Protein AF-A0ABD3E2Y9-F1 (afdb_monomer_lite)

Structure (mmCIF, N/CA/C/O backbone):
data_AF-A0ABD3E2Y9-F1
#
_entry.id   AF-A0ABD3E2Y9-F1
#
loop_
_atom_site.group_PDB
_atom_site.id
_atom_site.type_symbol
_atom_site.label_atom_id
_atom_site.label_alt_id
_atom_site.label_comp_id
_atom_site.label_asym_id
_atom_site.label_entity_id
_atom_site.label_seq_id
_atom_site.pdbx_PDB_ins_code
_atom_site.Cartn_x
_atom_site.Cartn_y
_atom_site.Cartn_z
_atom_site.occupancy
_atom_site.B_iso_or_equiv
_atom_site.auth_seq_id
_atom_site.auth_comp_id
_atom_site.auth_asym_id
_atom_site.auth_atom_id
_atom_site.pdbx_PDB_model_num
ATOM 1 N N . MET A 1 1 ? 34.781 -23.709 -25.512 1.00 44.62 1 MET A N 1
ATOM 2 C CA . MET A 1 1 ? 34.630 -22.240 -25.546 1.00 44.62 1 MET A CA 1
ATOM 3 C C . MET A 1 1 ? 33.938 -21.877 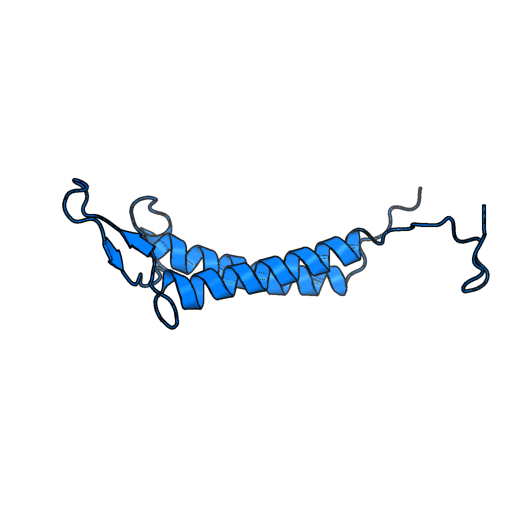-26.855 1.00 44.62 1 MET A C 1
ATOM 5 O O . MET A 1 1 ? 34.605 -21.664 -27.857 1.00 44.62 1 MET A O 1
ATOM 9 N N . THR A 1 2 ? 32.611 -21.956 -26.901 1.00 44.72 2 THR A N 1
ATOM 10 C CA . THR A 1 2 ? 31.821 -21.709 -28.118 1.00 44.72 2 THR A CA 1
ATOM 11 C C . THR A 1 2 ? 31.449 -20.230 -28.182 1.00 44.72 2 THR A C 1
ATOM 13 O O . THR A 1 2 ? 30.753 -19.727 -27.304 1.00 44.72 2 THR A O 1
ATOM 16 N N . PHE A 1 3 ? 31.954 -19.529 -29.196 1.00 48.22 3 PHE A N 1
ATOM 17 C CA . PHE A 1 3 ? 31.570 -18.155 -29.515 1.00 48.22 3 PHE A CA 1
ATOM 18 C C . PHE A 1 3 ? 30.280 -18.181 -30.338 1.00 48.22 3 PHE A C 1
ATOM 20 O O . PHE A 1 3 ? 30.196 -18.918 -31.318 1.00 48.22 3 PHE A O 1
ATOM 27 N N . PHE A 1 4 ? 29.289 -17.377 -29.957 1.00 58.94 4 PHE A N 1
ATOM 28 C CA . PHE A 1 4 ? 28.092 -17.153 -30.766 1.00 58.94 4 PHE A CA 1
ATOM 29 C C . PHE A 1 4 ? 28.232 -15.817 -31.498 1.00 58.94 4 PHE A C 1
ATOM 31 O O . PHE A 1 4 ? 28.551 -14.797 -30.886 1.00 58.94 4 PHE A O 1
ATOM 38 N N . TYR A 1 5 ? 28.018 -15.832 -32.813 1.00 50.38 5 TYR A N 1
ATOM 39 C CA . TYR A 1 5 ? 27.994 -14.633 -33.644 1.00 50.38 5 TYR A CA 1
ATOM 40 C C . TYR A 1 5 ? 26.576 -14.063 -33.638 1.00 50.38 5 TYR A C 1
ATOM 42 O O . TYR A 1 5 ? 25.656 -14.702 -34.145 1.00 50.38 5 TYR A O 1
ATOM 50 N N . ASN A 1 6 ? 26.394 -12.882 -33.053 1.00 55.19 6 ASN A N 1
ATOM 51 C CA . ASN A 1 6 ? 25.178 -12.094 -33.216 1.00 55.19 6 ASN A CA 1
ATOM 52 C C . ASN A 1 6 ? 25.589 -10.642 -33.500 1.00 55.19 6 ASN A C 1
ATOM 54 O O . ASN A 1 6 ? 26.406 -10.081 -32.769 1.00 55.19 6 ASN A O 1
ATOM 58 N N . ASP A 1 7 ? 25.085 -10.081 -34.598 1.00 60.56 7 ASP A N 1
ATOM 59 C CA . ASP A 1 7 ? 25.299 -8.697 -35.043 1.00 60.56 7 ASP A CA 1
ATOM 60 C C . ASP A 1 7 ? 26.764 -8.204 -35.068 1.00 60.56 7 ASP A C 1
ATOM 62 O O . ASP A 1 7 ? 27.118 -7.207 -34.434 1.00 60.56 7 ASP A O 1
ATOM 66 N N . ASN A 1 8 ? 27.636 -8.881 -35.831 1.00 56.97 8 ASN A N 1
ATOM 67 C CA . ASN A 1 8 ? 29.018 -8.460 -36.138 1.00 56.97 8 ASN A CA 1
ATOM 68 C C . ASN A 1 8 ? 29.901 -8.110 -34.917 1.00 56.97 8 ASN A C 1
ATOM 70 O O . ASN A 1 8 ? 30.905 -7.406 -35.053 1.00 56.97 8 ASN A O 1
ATOM 74 N N . LYS A 1 9 ? 29.561 -8.59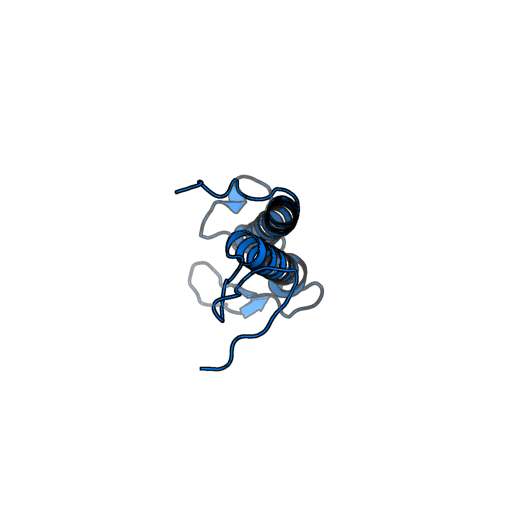7 -33.720 1.00 62.88 9 LYS A N 1
ATOM 75 C CA . LYS A 1 9 ? 30.316 -8.375 -32.482 1.00 62.88 9 LYS A CA 1
ATOM 76 C C . LYS A 1 9 ? 30.738 -9.721 -31.906 1.00 62.88 9 LYS A C 1
ATOM 78 O O . LYS A 1 9 ? 29.952 -10.665 -31.861 1.00 62.88 9 LYS A O 1
ATOM 83 N N . VAL A 1 10 ? 31.980 -9.806 -31.430 1.00 60.41 10 VAL A N 1
ATOM 84 C CA . VAL A 1 10 ? 32.420 -10.928 -30.592 1.00 60.41 10 VAL A CA 1
ATOM 85 C C . VAL A 1 10 ? 31.701 -10.786 -29.253 1.00 60.41 10 VAL A C 1
ATOM 87 O O . VAL A 1 10 ? 32.069 -9.951 -28.428 1.00 60.41 10 VAL A O 1
ATOM 90 N N . VAL A 1 11 ? 30.625 -11.549 -29.062 1.00 60.19 11 VAL A N 1
ATOM 91 C CA . VAL A 1 11 ? 29.866 -11.549 -27.811 1.00 60.19 11 VAL A CA 1
ATOM 92 C C . VAL A 1 11 ? 30.569 -12.485 -26.834 1.00 60.19 11 VAL A C 1
ATOM 94 O O . VAL A 1 11 ? 30.528 -13.707 -26.980 1.00 60.19 11 VAL A O 1
ATOM 97 N N . PHE A 1 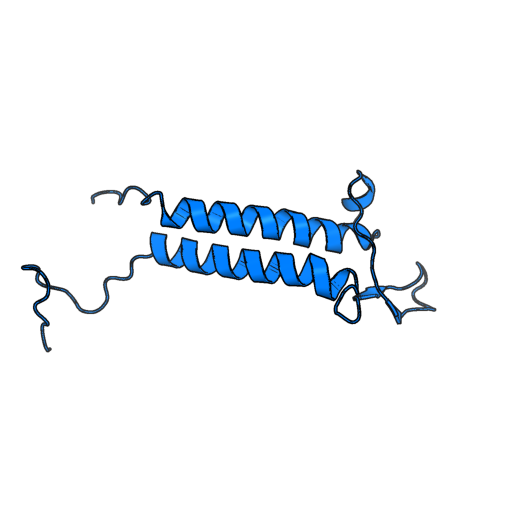12 ? 31.226 -11.911 -25.826 1.00 57.16 12 PHE A N 1
ATOM 98 C CA . PHE A 1 12 ? 31.595 -12.662 -24.630 1.00 57.16 12 PHE A CA 1
ATOM 99 C C . PHE A 1 12 ? 30.294 -13.127 -23.955 1.00 57.16 12 PHE A C 1
ATOM 101 O O . PHE A 1 12 ? 29.394 -12.304 -23.757 1.00 57.16 12 PHE A O 1
ATOM 108 N N . PRO A 1 13 ? 30.133 -14.426 -23.649 1.00 61.56 13 PRO A N 1
ATOM 109 C CA . PRO A 1 13 ? 28.891 -14.924 -23.081 1.00 61.56 13 PRO A CA 1
ATOM 110 C C . PRO A 1 13 ? 28.660 -14.253 -21.722 1.00 61.56 13 PRO A C 1
ATOM 112 O O . PRO A 1 13 ? 29.500 -14.351 -20.833 1.00 61.56 13 PRO A O 1
ATOM 115 N N . MET A 1 14 ? 27.499 -13.597 -21.601 1.00 52.06 14 MET A N 1
ATOM 116 C CA . MET A 1 14 ? 26.975 -12.851 -20.442 1.00 52.06 14 MET A CA 1
ATOM 117 C C . MET A 1 14 ? 27.385 -11.370 -20.322 1.00 52.06 14 MET A C 1
ATOM 119 O O . MET A 1 14 ? 27.956 -10.946 -19.322 1.00 52.06 14 MET A O 1
ATOM 123 N N . SER A 1 15 ? 26.990 -10.536 -21.291 1.00 68.38 15 SER A N 1
ATOM 124 C CA . SER A 1 15 ? 26.794 -9.102 -21.023 1.00 68.38 15 SER A CA 1
ATOM 125 C C . SER A 1 15 ? 25.377 -8.887 -20.485 1.00 68.38 15 SER A C 1
ATOM 127 O O . SER A 1 15 ? 24.393 -9.084 -21.199 1.00 68.38 15 SER A O 1
ATOM 129 N N . LEU A 1 16 ? 25.274 -8.552 -19.199 1.00 78.31 16 LEU A N 1
ATOM 130 C CA . LEU A 1 16 ? 24.014 -8.300 -18.512 1.00 78.31 16 LEU A CA 1
ATOM 131 C C . LEU A 1 16 ? 23.715 -6.792 -18.539 1.00 78.31 16 LEU A C 1
ATOM 133 O O . LEU A 1 16 ? 24.458 -6.011 -17.947 1.00 78.31 16 LEU A O 1
ATOM 137 N N . ASP A 1 17 ? 22.639 -6.374 -19.213 1.00 84.56 17 ASP A N 1
ATOM 138 C CA . ASP A 1 17 ? 22.222 -4.962 -19.269 1.00 84.56 17 ASP A CA 1
ATOM 139 C C . ASP A 1 17 ? 21.615 -4.532 -17.922 1.00 84.56 17 ASP A C 1
ATOM 141 O O . ASP A 1 17 ? 20.400 -4.552 -17.705 1.00 84.56 17 ASP A O 1
ATOM 145 N N . LEU A 1 18 ? 22.502 -4.212 -16.978 1.00 85.25 18 LEU A N 1
ATOM 146 C CA . LEU A 1 18 ? 22.162 -3.939 -15.586 1.00 85.25 18 LEU A CA 1
ATOM 147 C C . LEU A 1 18 ? 21.168 -2.773 -15.423 1.00 85.25 18 LEU A C 1
ATOM 149 O O . LEU A 1 18 ? 20.227 -2.930 -14.643 1.00 85.25 18 LEU A O 1
ATOM 153 N N . PRO A 1 19 ? 21.278 -1.650 -16.168 1.00 86.31 19 PRO A N 1
ATOM 154 C CA . PRO A 1 19 ? 20.269 -0.591 -16.134 1.00 86.31 19 PRO A CA 1
ATOM 155 C C . PRO A 1 19 ? 18.867 -1.065 -16.535 1.00 86.31 19 PRO A C 1
ATOM 157 O O . PRO A 1 19 ? 17.896 -0.764 -15.838 1.00 86.31 19 PRO A O 1
ATOM 160 N N . LYS A 1 20 ? 18.744 -1.855 -17.612 1.00 86.38 20 LYS A N 1
ATOM 161 C CA . LYS A 1 20 ? 17.439 -2.402 -18.019 1.00 86.38 20 LYS A CA 1
ATOM 162 C C . LYS A 1 20 ? 16.885 -3.373 -16.986 1.00 86.38 20 LYS A C 1
ATOM 164 O O . LYS A 1 20 ? 15.693 -3.331 -16.681 1.00 86.38 20 LYS A O 1
ATOM 169 N N . ILE A 1 21 ? 17.737 -4.231 -16.432 1.00 91.38 21 ILE A N 1
ATOM 170 C CA . ILE A 1 21 ? 17.334 -5.201 -15.412 1.00 91.38 21 ILE A CA 1
ATOM 171 C C . ILE A 1 21 ? 16.862 -4.500 -14.148 1.00 91.38 21 ILE A C 1
ATOM 173 O O . ILE A 1 21 ? 15.815 -4.875 -13.621 1.00 91.38 21 ILE A O 1
ATOM 177 N N . PHE A 1 22 ? 17.574 -3.471 -13.692 1.00 91.75 22 PHE A N 1
ATOM 178 C CA . PHE A 1 22 ? 17.156 -2.680 -12.542 1.00 91.75 22 PHE A CA 1
ATOM 179 C C . PHE A 1 22 ? 15.772 -2.058 -12.769 1.00 91.75 22 PHE A C 1
ATOM 181 O O . PHE A 1 22 ? 14.894 -2.221 -11.927 1.00 91.75 22 PHE A O 1
ATOM 188 N N . GLY A 1 23 ? 15.524 -1.467 -13.944 1.00 92.62 23 GLY A N 1
ATOM 189 C CA . GLY A 1 23 ? 14.210 -0.912 -14.287 1.00 92.62 23 GLY A CA 1
ATOM 190 C C . GLY A 1 23 ? 13.081 -1.955 -14.310 1.00 92.62 23 GLY A C 1
ATOM 191 O O . GLY A 1 23 ? 11.978 -1.682 -13.834 1.00 92.62 23 GLY A O 1
ATOM 192 N N . ILE A 1 24 ? 13.342 -3.171 -14.810 1.00 94.50 24 ILE A N 1
ATOM 193 C CA . ILE A 1 24 ? 12.370 -4.281 -14.771 1.00 94.50 24 ILE A CA 1
ATOM 194 C C . ILE A 1 24 ? 12.061 -4.683 -13.324 1.00 94.50 24 ILE A C 1
ATOM 196 O O . ILE A 1 24 ? 10.888 -4.783 -12.965 1.00 94.50 24 ILE A O 1
ATOM 200 N N . HIS A 1 25 ? 13.087 -4.884 -12.494 1.00 95.56 25 HIS A N 1
ATOM 201 C CA . HIS A 1 25 ? 12.906 -5.275 -11.094 1.00 95.56 25 HIS A CA 1
ATOM 202 C C . HIS A 1 25 ? 12.180 -4.186 -10.304 1.00 95.56 25 HIS A C 1
ATOM 204 O O . HIS A 1 25 ? 11.242 -4.491 -9.576 1.00 95.56 25 HIS A O 1
ATOM 210 N N . LEU A 1 26 ? 12.550 -2.916 -10.492 1.00 96.06 26 LEU A N 1
ATOM 211 C CA . LEU A 1 26 ? 11.905 -1.789 -9.824 1.00 96.06 26 LEU A CA 1
ATOM 212 C C . LEU A 1 26 ? 10.428 -1.667 -10.213 1.00 96.06 26 LEU A C 1
ATOM 214 O O . LEU A 1 26 ? 9.585 -1.448 -9.347 1.00 96.06 26 LEU A O 1
ATOM 218 N N . PHE A 1 27 ? 10.094 -1.873 -11.489 1.00 97.00 27 PHE A N 1
ATOM 219 C CA . PHE A 1 27 ? 8.703 -1.875 -11.935 1.00 97.00 27 PHE A CA 1
ATOM 220 C C . PHE A 1 27 ? 7.890 -3.011 -11.308 1.00 97.00 27 PHE A C 1
ATOM 222 O O . PHE A 1 27 ? 6.794 -2.767 -10.809 1.00 97.00 27 PHE A O 1
ATOM 229 N N . LEU A 1 28 ? 8.418 -4.240 -11.315 1.00 97.94 28 LEU A N 1
ATOM 230 C CA . LEU A 1 28 ? 7.739 -5.393 -10.718 1.00 97.94 28 LEU A CA 1
ATOM 231 C C . LEU A 1 28 ? 7.559 -5.211 -9.206 1.00 97.94 28 LEU A C 1
ATOM 233 O O . LEU A 1 28 ? 6.466 -5.440 -8.693 1.00 97.94 28 LEU A O 1
ATOM 237 N N . SER A 1 29 ? 8.589 -4.720 -8.513 1.00 98.12 29 SER A N 1
ATOM 238 C CA . SER A 1 29 ? 8.509 -4.351 -7.098 1.00 98.12 29 SER A CA 1
ATOM 239 C C . SER A 1 29 ? 7.484 -3.243 -6.853 1.00 98.12 29 SER A C 1
ATOM 241 O O . SER A 1 29 ? 6.755 -3.306 -5.869 1.00 98.12 29 SER A O 1
ATOM 243 N N . GLY A 1 30 ? 7.368 -2.261 -7.753 1.00 98.25 30 GLY A N 1
ATOM 244 C CA . GLY A 1 30 ? 6.346 -1.214 -7.692 1.00 98.25 30 GLY A CA 1
ATOM 245 C C . GLY A 1 30 ? 4.924 -1.769 -7.803 1.00 98.25 30 GLY A C 1
ATOM 246 O O . GLY A 1 30 ? 4.080 -1.454 -6.966 1.00 98.25 30 GLY A O 1
ATOM 247 N N . VAL A 1 31 ? 4.668 -2.649 -8.779 1.00 98.56 31 VAL A N 1
ATOM 248 C CA . VAL A 1 31 ? 3.369 -3.332 -8.945 1.00 98.56 31 VAL A CA 1
ATOM 249 C C . VAL A 1 31 ? 3.036 -4.185 -7.722 1.00 98.56 31 VAL A C 1
ATOM 251 O O . VAL A 1 31 ? 1.919 -4.112 -7.210 1.00 98.56 31 VAL A O 1
ATOM 254 N N . ALA A 1 32 ? 4.003 -4.957 -7.221 1.00 98.56 32 ALA A N 1
ATOM 255 C CA . ALA A 1 32 ? 3.825 -5.780 -6.030 1.00 98.56 32 ALA A CA 1
ATOM 256 C C . ALA A 1 32 ? 3.534 -4.926 -4.784 1.00 98.56 32 ALA A C 1
ATOM 258 O O . ALA A 1 32 ? 2.606 -5.224 -4.035 1.00 98.56 32 ALA A O 1
ATOM 259 N N . CYS A 1 33 ? 4.282 -3.836 -4.591 1.00 98.50 33 CYS A N 1
ATOM 260 C CA . CYS A 1 33 ? 4.118 -2.913 -3.469 1.00 98.50 33 CYS A CA 1
ATOM 261 C C . CYS A 1 33 ? 2.749 -2.222 -3.503 1.00 98.50 33 CYS A C 1
ATOM 263 O O . CYS A 1 33 ? 2.035 -2.215 -2.499 1.00 98.50 33 CYS A O 1
ATOM 265 N N . PHE A 1 34 ? 2.343 -1.723 -4.674 1.00 98.62 34 PHE A N 1
ATOM 266 C CA . PHE A 1 34 ? 1.028 -1.118 -4.859 1.00 98.62 34 PHE A CA 1
ATOM 267 C C . PHE A 1 34 ? -0.087 -2.124 -4.576 1.00 98.62 34 PHE A C 1
ATOM 269 O O . PHE A 1 34 ? -0.999 -1.822 -3.814 1.00 98.62 34 PHE A O 1
ATOM 276 N N . GLY A 1 35 ? -0.009 -3.330 -5.148 1.00 98.19 35 GLY A N 1
ATOM 277 C CA . GLY A 1 35 ? -1.024 -4.362 -4.948 1.00 98.19 35 GLY A CA 1
ATOM 278 C C . GLY A 1 35 ? -1.140 -4.800 -3.486 1.00 98.19 35 GLY A C 1
ATOM 279 O O . GLY A 1 35 ? -2.247 -4.958 -2.973 1.00 98.19 35 GLY A O 1
ATOM 280 N N . PHE A 1 36 ? -0.011 -4.926 -2.787 1.00 98.44 36 PHE A N 1
ATOM 281 C CA . PHE A 1 36 ? 0.002 -5.214 -1.357 1.00 98.44 36 PHE A CA 1
ATOM 282 C C . PHE A 1 36 ? -0.726 -4.122 -0.557 1.00 98.44 36 PHE A C 1
ATOM 284 O O . PHE A 1 36 ? -1.652 -4.432 0.191 1.00 98.44 36 PHE A O 1
ATOM 291 N N . GLY A 1 37 ? -0.388 -2.847 -0.766 1.00 98.06 37 GLY A N 1
ATOM 292 C CA . GLY A 1 37 ? -1.056 -1.736 -0.083 1.00 98.06 37 GLY A CA 1
ATOM 293 C C . GLY A 1 37 ? -2.538 -1.616 -0.437 1.00 98.06 37 GLY A C 1
ATOM 294 O O . GLY A 1 37 ? -3.384 -1.579 0.449 1.00 98.06 37 GLY A O 1
ATOM 295 N N . ALA A 1 38 ? -2.860 -1.588 -1.731 1.00 97.88 38 ALA A N 1
ATOM 296 C CA . ALA A 1 38 ? -4.192 -1.275 -2.241 1.00 97.88 38 ALA A CA 1
ATOM 297 C C . ALA A 1 38 ? -5.219 -2.397 -2.056 1.00 97.88 38 ALA A C 1
ATOM 299 O O . ALA A 1 38 ? -6.412 -2.100 -1.983 1.00 97.88 38 ALA A O 1
ATOM 300 N N . PHE A 1 39 ? -4.783 -3.660 -1.996 1.00 97.88 39 PHE A N 1
ATOM 301 C CA . PHE A 1 39 ? -5.686 -4.813 -1.939 1.00 97.88 39 PHE A CA 1
ATOM 302 C C . PHE A 1 39 ? -5.535 -5.644 -0.669 1.00 97.88 39 PHE A C 1
ATOM 304 O O . PHE A 1 39 ? -6.545 -5.992 -0.057 1.00 97.88 39 PHE A O 1
ATOM 311 N N . HIS A 1 40 ? -4.300 -5.976 -0.279 1.00 98.12 40 HIS A N 1
ATOM 312 C CA . HIS A 1 40 ? -4.058 -6.847 0.869 1.00 98.12 40 HIS A CA 1
ATOM 313 C C . HIS A 1 40 ? -4.254 -6.100 2.191 1.00 98.12 40 HIS A C 1
ATOM 315 O O . HIS A 1 40 ? -5.052 -6.537 3.015 1.00 98.12 40 HIS A O 1
ATOM 321 N N . VAL A 1 41 ? -3.572 -4.962 2.374 1.00 98.25 41 VAL A N 1
ATOM 322 C CA . VAL A 1 41 ? -3.580 -4.195 3.635 1.00 98.25 41 VAL A CA 1
ATOM 323 C C . VAL A 1 41 ? -4.921 -3.499 3.879 1.00 98.25 41 VAL A C 1
ATOM 325 O O . VAL A 1 41 ? -5.455 -3.542 4.987 1.00 98.25 41 VAL A O 1
ATOM 328 N N . THR A 1 42 ? -5.501 -2.900 2.840 1.00 97.94 42 THR A N 1
ATOM 329 C CA . THR A 1 42 ? -6.820 -2.243 2.914 1.00 97.94 42 THR A CA 1
ATOM 330 C C . THR A 1 42 ? -7.970 -3.215 3.131 1.00 97.94 42 THR A C 1
ATOM 332 O O . THR A 1 42 ? -9.078 -2.782 3.428 1.00 97.94 42 THR A O 1
ATOM 335 N N . GLY A 1 43 ? -7.740 -4.515 2.945 1.00 97.06 43 GLY A N 1
ATOM 336 C CA . GLY A 1 43 ? -8.778 -5.535 3.000 1.00 97.06 43 GLY A CA 1
ATOM 337 C C . GLY A 1 43 ? -9.765 -5.505 1.827 1.00 97.06 43 GLY A C 1
ATOM 338 O O . GLY A 1 43 ? -10.776 -6.197 1.879 1.00 97.06 43 GLY A O 1
ATOM 339 N N . LEU A 1 44 ? -9.498 -4.731 0.763 1.00 95.81 44 LEU A N 1
ATOM 340 C CA . LEU A 1 44 ? -10.399 -4.636 -0.394 1.00 95.81 44 LEU A CA 1
ATOM 341 C C . LEU A 1 44 ? -10.521 -5.974 -1.145 1.00 95.81 44 LEU A C 1
ATOM 343 O O . LEU A 1 44 ? -11.610 -6.349 -1.566 1.00 95.81 44 LEU A O 1
ATOM 347 N N . TYR A 1 45 ? -9.404 -6.690 -1.294 1.00 96.38 45 TYR A N 1
ATOM 348 C CA . TYR A 1 45 ? -9.345 -8.045 -1.864 1.00 96.38 45 TYR A CA 1
ATOM 349 C C . TYR A 1 45 ? -8.366 -8.936 -1.078 1.00 96.38 45 TYR A C 1
ATOM 351 O O . TYR A 1 45 ? -7.713 -9.821 -1.629 1.00 96.38 45 TYR A O 1
ATOM 359 N N . GLY A 1 46 ? -8.235 -8.689 0.225 1.00 95.88 46 GLY A N 1
ATOM 360 C CA . GLY A 1 46 ? -7.342 -9.421 1.115 1.00 95.88 46 GLY A CA 1
ATOM 361 C C . GLY A 1 46 ? -7.821 -9.387 2.564 1.00 95.88 46 GLY A C 1
ATOM 362 O O . GLY A 1 46 ? -8.842 -8.774 2.863 1.00 95.88 46 GLY A O 1
ATOM 363 N N . PRO A 1 47 ? -7.112 -10.063 3.478 1.00 97.12 47 PRO A N 1
ATOM 364 C CA . PRO A 1 47 ? -7.542 -10.179 4.868 1.00 97.12 47 PRO A CA 1
ATOM 365 C C . PRO A 1 47 ? -7.295 -8.913 5.707 1.00 97.12 47 PRO A C 1
ATOM 367 O O . PRO A 1 47 ? -7.831 -8.812 6.808 1.00 97.12 47 PRO A O 1
ATOM 370 N N . GLY A 1 48 ? -6.505 -7.950 5.222 1.00 97.81 48 GLY A N 1
ATOM 371 C CA . GLY A 1 48 ? -5.969 -6.866 6.042 1.00 97.81 48 GLY A CA 1
ATOM 372 C C . GLY A 1 48 ? -4.682 -7.277 6.758 1.00 97.81 48 GLY A C 1
ATOM 373 O O . GLY A 1 48 ? -4.000 -8.216 6.346 1.00 97.81 48 GLY A O 1
ATOM 374 N N . ILE A 1 49 ? -4.342 -6.576 7.838 1.00 98.06 49 ILE A N 1
ATOM 375 C CA . ILE A 1 49 ? -3.131 -6.829 8.633 1.00 98.06 49 ILE A CA 1
ATOM 376 C C . ILE A 1 49 ? -3.465 -6.990 10.115 1.00 98.06 49 ILE A C 1
ATOM 378 O O . ILE A 1 49 ? -4.568 -6.680 10.560 1.00 98.06 49 ILE A O 1
ATOM 382 N N . TRP A 1 50 ? -2.507 -7.485 10.895 1.00 98.06 50 TRP A N 1
ATOM 383 C CA . TRP A 1 50 ? -2.640 -7.545 12.347 1.00 98.06 50 TRP A CA 1
ATOM 384 C C . TRP A 1 50 ? -2.602 -6.144 12.963 1.00 98.06 50 TRP A C 1
ATOM 386 O O . TRP A 1 50 ? -1.670 -5.381 12.717 1.00 98.06 50 TRP A O 1
ATOM 396 N N . VAL A 1 51 ? -3.588 -5.827 13.799 1.00 97.06 51 VAL A N 1
ATOM 397 C CA . VAL A 1 51 ? -3.665 -4.582 14.571 1.00 97.06 51 VAL A CA 1
ATOM 398 C C . VAL A 1 51 ? -4.155 -4.918 15.979 1.00 97.06 51 VAL A C 1
ATOM 400 O O . VAL A 1 51 ? -5.007 -5.792 16.149 1.00 97.06 51 VAL A O 1
ATOM 403 N N . SER A 1 52 ? -3.640 -4.221 16.987 1.00 96.62 52 SER A N 1
ATOM 404 C CA . SER A 1 52 ? -4.043 -4.369 18.388 1.00 96.62 52 SER A CA 1
ATOM 405 C C . SER A 1 52 ? -4.358 -3.021 19.025 1.00 96.62 52 SER A C 1
ATOM 407 O O . SER A 1 52 ? -3.982 -1.971 18.506 1.00 96.62 52 SER A O 1
ATOM 409 N N . ASP A 1 53 ? -5.029 -3.053 20.174 1.00 94.31 53 ASP A N 1
ATOM 410 C CA . ASP A 1 53 ? -5.094 -1.898 21.065 1.00 94.31 53 ASP A CA 1
ATOM 411 C C . ASP A 1 53 ? -3.705 -1.579 21.665 1.00 94.31 53 ASP A C 1
ATOM 413 O O . ASP A 1 53 ? -2.800 -2.423 21.600 1.00 94.31 53 ASP A O 1
ATOM 417 N N . PRO A 1 54 ? -3.524 -0.392 22.277 1.00 93.88 54 PRO A N 1
ATOM 418 C CA . PRO A 1 54 ? -2.243 0.024 22.852 1.00 93.88 54 PRO A CA 1
ATOM 419 C C . PRO A 1 54 ? -1.689 -0.900 23.945 1.00 93.88 54 PRO A C 1
ATOM 421 O O . PRO A 1 54 ? -0.486 -0.885 24.194 1.00 93.88 54 PRO A O 1
ATOM 424 N N . TYR A 1 55 ? -2.539 -1.700 24.595 1.00 95.31 55 TYR A N 1
ATOM 425 C CA . TYR A 1 55 ? -2.132 -2.661 25.621 1.00 95.31 55 TYR A CA 1
ATOM 426 C C . TYR A 1 55 ? -1.925 -4.076 25.061 1.00 95.31 55 TYR A C 1
ATOM 428 O O . TYR A 1 55 ? -1.526 -4.971 25.803 1.00 95.31 55 TYR A O 1
ATOM 436 N N . GLY A 1 56 ? -2.177 -4.296 23.766 1.00 95.25 56 GLY A N 1
ATOM 437 C CA . GLY A 1 56 ? -1.956 -5.580 23.099 1.00 95.25 56 GLY A CA 1
ATOM 438 C C . GLY A 1 56 ? -2.930 -6.689 23.510 1.00 95.25 56 GLY A C 1
ATOM 439 O O . GLY A 1 56 ? -2.628 -7.862 23.311 1.00 95.25 56 GLY A O 1
ATOM 440 N N . LEU A 1 57 ? -4.088 -6.349 24.081 1.00 97.06 57 LEU A N 1
ATOM 441 C CA . LEU A 1 57 ? -5.038 -7.315 24.649 1.00 97.06 57 LEU A CA 1
ATOM 442 C C . LEU A 1 57 ? -6.061 -7.842 23.631 1.00 97.06 57 LEU A C 1
ATOM 444 O O . LEU A 1 57 ? -6.616 -8.923 23.800 1.00 97.06 57 LEU A O 1
ATOM 448 N N . THR A 1 58 ? -6.322 -7.082 22.571 1.00 96.62 58 THR A N 1
ATOM 449 C CA . THR A 1 58 ? -7.408 -7.298 21.600 1.00 96.62 58 THR A CA 1
ATOM 450 C C . THR A 1 58 ? -6.894 -7.378 20.159 1.00 96.62 58 THR A C 1
ATOM 452 O O . THR A 1 58 ? -7.564 -6.968 19.210 1.00 96.62 58 THR A O 1
ATOM 455 N N . GLY A 1 59 ? -5.684 -7.917 19.984 1.00 97.06 59 GLY A N 1
ATOM 456 C CA . GLY A 1 59 ? -5.060 -8.096 18.675 1.00 97.06 59 GLY A CA 1
ATOM 457 C C . GLY A 1 59 ? -5.870 -9.000 17.744 1.00 97.06 59 GLY A C 1
ATOM 458 O O . GLY A 1 59 ? -6.303 -10.087 18.130 1.00 97.06 59 GLY A O 1
ATOM 459 N N . LYS A 1 60 ? -6.071 -8.548 16.506 1.00 97.69 60 LYS A N 1
ATOM 460 C CA . LYS A 1 60 ? -6.725 -9.320 15.445 1.00 97.69 60 LYS A CA 1
ATOM 461 C C . LYS A 1 60 ? -6.283 -8.846 14.067 1.00 97.69 60 LYS A C 1
ATOM 463 O O . LYS A 1 60 ? -5.821 -7.718 13.900 1.00 97.69 60 LYS A O 1
ATOM 468 N N . VAL A 1 61 ? -6.482 -9.695 13.064 1.00 97.94 61 VAL A N 1
ATOM 469 C CA . VAL A 1 61 ? -6.368 -9.283 11.663 1.00 97.94 61 VAL A CA 1
ATOM 470 C C . VAL A 1 61 ? -7.591 -8.443 11.296 1.00 97.94 61 VAL A C 1
ATOM 472 O O . VAL A 1 61 ? -8.723 -8.855 11.558 1.00 97.94 61 VAL A O 1
ATOM 475 N N . GLN A 1 62 ? -7.370 -7.263 10.724 1.00 97.69 62 GLN A N 1
ATOM 476 C CA . GLN A 1 62 ? -8.439 -6.395 10.246 1.00 97.69 62 GLN A CA 1
ATOM 477 C C . GLN A 1 62 ? -8.007 -5.535 9.046 1.00 97.69 62 GLN A C 1
ATOM 479 O O . GLN A 1 62 ? -6.820 -5.221 8.908 1.00 97.69 62 GLN A O 1
ATOM 484 N N . PRO A 1 63 ? -8.961 -5.130 8.186 1.00 97.88 63 PRO A N 1
ATOM 485 C CA . PRO A 1 63 ? -8.739 -4.126 7.147 1.00 97.88 63 PRO A CA 1
ATOM 486 C C . PRO A 1 63 ? -8.251 -2.796 7.731 1.00 97.88 63 PRO A C 1
ATOM 488 O O . PRO A 1 63 ? -8.727 -2.370 8.785 1.00 97.88 63 PRO A O 1
ATOM 491 N N . VAL A 1 64 ? -7.339 -2.117 7.032 1.00 97.75 64 VAL A N 1
ATOM 492 C CA . VAL A 1 64 ? -6.788 -0.825 7.466 1.00 97.75 64 VAL A CA 1
ATOM 493 C C . VAL A 1 64 ? -7.027 0.247 6.410 1.00 97.75 64 VAL A C 1
ATOM 495 O O . VAL A 1 64 ? -6.524 0.160 5.291 1.00 97.75 64 VAL A O 1
ATOM 498 N N . ASN A 1 65 ? -7.750 1.303 6.783 1.00 97.75 65 ASN A N 1
ATOM 499 C CA . ASN A 1 65 ? -7.918 2.456 5.905 1.00 97.75 65 ASN A CA 1
ATOM 500 C C . ASN A 1 65 ? -6.613 3.262 5.800 1.00 97.75 65 ASN A C 1
ATOM 502 O O . ASN A 1 65 ? -5.961 3.499 6.820 1.00 97.75 65 ASN A O 1
ATOM 506 N N . PRO A 1 66 ? -6.241 3.723 4.592 1.00 97.75 66 PRO A N 1
ATOM 507 C CA . PRO A 1 66 ? -5.044 4.524 4.404 1.00 97.75 66 PRO A CA 1
ATOM 508 C C . PRO A 1 66 ? -5.201 5.904 5.042 1.00 97.75 66 PRO A C 1
ATOM 510 O O . PRO A 1 66 ? -6.237 6.556 4.900 1.00 97.75 66 PRO A O 1
ATOM 513 N N . SER A 1 67 ? -4.139 6.357 5.705 1.00 97.88 67 SER A N 1
ATOM 514 C CA . SER A 1 67 ? -4.023 7.718 6.224 1.00 97.88 67 SER A CA 1
ATOM 515 C C . SER A 1 67 ? -3.148 8.548 5.291 1.00 97.88 67 SER A C 1
ATOM 517 O O . SER A 1 67 ? -2.011 8.178 4.995 1.00 97.88 67 SER A O 1
ATOM 519 N N . TRP A 1 68 ? -3.690 9.669 4.825 1.00 97.75 68 TRP A N 1
ATOM 520 C CA . TRP A 1 68 ? -3.015 10.577 3.893 1.00 97.75 68 TRP A CA 1
ATOM 521 C C . TRP A 1 68 ? -2.547 11.880 4.547 1.00 97.75 68 TRP A C 1
ATOM 523 O O . TRP A 1 68 ? -1.874 12.676 3.893 1.00 97.75 68 TRP A O 1
ATOM 533 N N . GLY A 1 69 ? -2.927 12.117 5.805 1.00 97.12 69 GLY A N 1
ATOM 534 C CA . GLY A 1 69 ? -2.485 13.265 6.580 1.00 97.12 69 GLY A CA 1
ATOM 535 C C . GLY A 1 69 ? -1.134 13.032 7.256 1.00 97.12 69 GLY A C 1
ATOM 536 O O . GLY A 1 69 ? -0.400 12.089 6.955 1.00 97.12 69 GLY A O 1
ATOM 537 N N . VAL A 1 70 ? -0.797 13.916 8.194 1.00 96.94 70 VAL A N 1
ATOM 538 C CA . VAL A 1 70 ? 0.458 13.843 8.961 1.00 96.94 70 VAL A CA 1
ATOM 539 C C . VAL A 1 70 ? 0.505 12.623 9.881 1.00 96.94 70 VAL A C 1
ATOM 541 O O . VAL A 1 70 ? 1.578 12.096 10.157 1.00 96.94 70 VAL A O 1
ATOM 544 N N . GLU A 1 71 ? -0.656 12.136 10.308 1.00 96.50 71 GLU A N 1
ATOM 545 C CA . GLU A 1 71 ? -0.807 10.943 11.133 1.00 96.50 71 GLU A CA 1
ATOM 546 C C . GLU A 1 71 ? -0.378 9.659 10.412 1.00 96.50 71 GLU A C 1
ATOM 548 O O . GLU A 1 71 ? -0.048 8.678 11.065 1.00 96.50 71 GLU A O 1
ATOM 553 N N . GLY A 1 72 ? -0.267 9.676 9.079 1.00 96.25 72 GLY A N 1
ATOM 554 C CA . GLY A 1 72 ? 0.299 8.567 8.309 1.00 96.25 72 GLY A CA 1
ATOM 555 C C . GLY A 1 72 ? 1.806 8.368 8.524 1.00 96.25 72 GLY A C 1
ATOM 556 O O . GLY A 1 72 ? 2.340 7.327 8.151 1.00 96.25 72 GLY A O 1
ATOM 557 N N . PHE A 1 73 ? 2.496 9.340 9.129 1.00 96.75 73 PHE A N 1
ATOM 558 C CA . PHE A 1 73 ? 3.907 9.230 9.514 1.00 96.75 73 PHE A CA 1
ATOM 559 C C . PHE A 1 73 ? 4.100 8.815 10.980 1.00 96.75 73 PHE A C 1
ATOM 561 O O . PHE A 1 73 ? 5.238 8.609 11.402 1.00 96.75 73 PHE A O 1
ATOM 568 N N . ASP A 1 74 ? 3.018 8.688 11.755 1.00 97.00 74 ASP A N 1
ATOM 569 C CA . ASP A 1 74 ? 3.082 8.155 13.113 1.00 97.00 74 ASP A CA 1
ATOM 570 C C . ASP A 1 74 ? 3.300 6.630 13.050 1.00 97.00 74 ASP A C 1
ATOM 572 O O . ASP A 1 74 ? 2.467 5.913 12.486 1.00 97.00 74 ASP A O 1
ATOM 576 N N . PRO A 1 75 ? 4.393 6.096 13.630 1.00 95.12 75 PRO A N 1
ATOM 577 C CA . PRO A 1 75 ? 4.686 4.664 13.598 1.00 95.12 75 PRO A CA 1
ATOM 578 C C . PRO A 1 75 ? 3.636 3.794 14.309 1.00 95.12 75 PRO A C 1
ATOM 580 O O . PRO A 1 75 ? 3.628 2.580 14.103 1.00 95.12 75 PRO A O 1
ATOM 583 N N . PHE A 1 76 ? 2.758 4.375 15.131 1.00 95.50 76 PHE A N 1
ATOM 584 C CA . PHE A 1 76 ? 1.689 3.659 15.831 1.00 95.50 76 PHE A CA 1
ATOM 585 C C . PHE A 1 76 ? 0.333 3.733 15.116 1.00 95.50 76 PHE A C 1
ATOM 587 O O . PHE A 1 76 ? -0.620 3.079 15.545 1.00 95.50 76 PHE A O 1
ATOM 594 N N . VAL A 1 77 ? 0.230 4.480 14.010 1.00 95.88 77 VAL A N 1
ATOM 595 C CA . VAL A 1 77 ? -0.987 4.566 13.197 1.00 95.88 77 VAL A CA 1
ATOM 596 C C . VAL A 1 77 ? -0.855 3.627 11.991 1.00 95.88 77 VAL A C 1
ATOM 598 O O . VAL A 1 77 ? -0.156 3.938 11.024 1.00 95.88 77 VAL A O 1
ATOM 601 N N . PRO A 1 78 ? -1.563 2.480 11.967 1.00 96.75 78 PRO A N 1
ATOM 602 C CA . PRO A 1 78 ? -1.401 1.484 10.905 1.00 96.75 78 PRO A CA 1
ATOM 603 C C . PRO A 1 78 ? -1.831 2.004 9.527 1.00 96.75 78 PRO A C 1
ATOM 605 O O . PRO A 1 78 ? -1.376 1.490 8.506 1.00 96.75 78 PRO A O 1
ATOM 608 N N . GLY A 1 79 ? -2.665 3.050 9.476 1.00 97.38 79 GLY A N 1
ATOM 609 C CA . GLY A 1 79 ? -3.075 3.698 8.228 1.00 97.38 79 GLY A CA 1
ATOM 610 C C . GLY A 1 79 ? -1.905 4.225 7.393 1.00 97.38 79 GLY A C 1
ATOM 611 O O . GLY A 1 79 ? -2.016 4.265 6.166 1.00 97.38 79 GLY A O 1
ATOM 612 N N . GLY A 1 80 ? -0.776 4.554 8.032 1.00 97.75 80 GLY A N 1
ATOM 613 C CA . GLY A 1 80 ? 0.466 4.932 7.358 1.00 97.75 80 GLY A CA 1
ATOM 614 C C . GLY A 1 80 ? 1.075 3.809 6.516 1.00 97.75 80 GLY A C 1
ATOM 615 O O . GLY A 1 80 ? 1.652 4.059 5.463 1.00 97.75 80 GLY A O 1
ATOM 616 N N . ILE A 1 81 ? 0.889 2.548 6.917 1.00 97.75 81 ILE A N 1
ATOM 617 C CA . ILE A 1 81 ? 1.401 1.382 6.183 1.00 97.75 81 ILE A CA 1
ATOM 618 C C . ILE A 1 81 ? 0.696 1.275 4.826 1.00 97.75 81 ILE A C 1
ATOM 620 O O . ILE A 1 81 ? 1.344 1.145 3.786 1.00 97.75 81 ILE A O 1
ATOM 624 N N . ALA A 1 82 ? -0.637 1.376 4.820 1.00 97.88 82 ALA A N 1
ATOM 625 C CA . ALA A 1 82 ? -1.426 1.300 3.594 1.00 97.88 82 ALA A CA 1
ATOM 626 C C . ALA A 1 82 ? -1.083 2.445 2.626 1.00 97.88 82 ALA A C 1
ATOM 628 O O . ALA A 1 82 ? -0.806 2.194 1.451 1.00 97.88 82 ALA A O 1
ATOM 629 N N . SER A 1 83 ? -1.047 3.693 3.109 1.00 98.31 83 SER A N 1
ATOM 630 C CA . SER A 1 83 ? -0.720 4.853 2.271 1.00 98.31 83 SER A CA 1
ATOM 631 C C . SER A 1 83 ? 0.725 4.827 1.773 1.00 98.31 83 SER A C 1
ATOM 633 O O . SER A 1 83 ? 0.954 5.108 0.595 1.00 98.31 83 SER A O 1
ATOM 635 N N . HIS A 1 84 ? 1.684 4.401 2.604 1.00 98.31 84 HIS A N 1
ATOM 636 C CA . HIS A 1 84 ? 3.077 4.214 2.201 1.00 98.31 84 HIS A CA 1
ATOM 637 C C . HIS A 1 84 ? 3.198 3.226 1.039 1.00 98.31 84 HIS A C 1
ATOM 639 O O . HIS A 1 84 ? 3.809 3.554 0.026 1.00 98.31 84 HIS A O 1
ATOM 645 N N . HIS A 1 85 ? 2.585 2.043 1.136 1.00 98.56 85 HIS A N 1
ATOM 646 C CA . HIS A 1 85 ? 2.653 1.041 0.069 1.00 98.56 85 HIS A CA 1
ATOM 647 C C . HIS A 1 85 ? 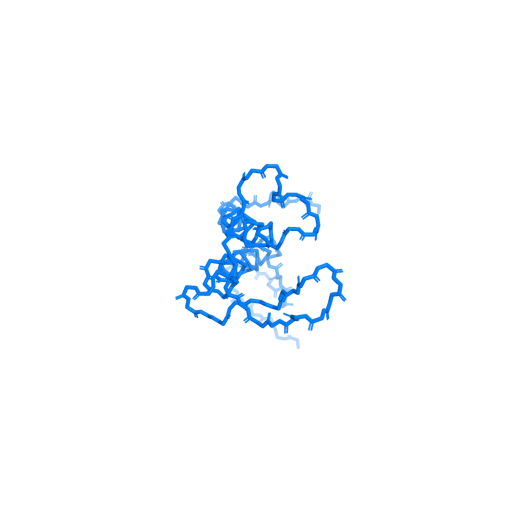1.978 1.503 -1.229 1.00 98.56 85 HIS A C 1
ATOM 649 O O . HIS A 1 85 ? 2.512 1.282 -2.317 1.00 98.56 85 HIS A O 1
ATOM 655 N N . ILE A 1 86 ? 0.841 2.198 -1.138 1.00 98.44 86 ILE A N 1
ATOM 656 C CA . ILE A 1 86 ? 0.161 2.752 -2.315 1.00 98.44 86 ILE A CA 1
ATOM 657 C C . ILE A 1 86 ? 1.027 3.836 -2.981 1.00 98.44 86 ILE A C 1
ATOM 659 O O . ILE A 1 86 ? 1.244 3.799 -4.196 1.00 98.44 86 ILE A O 1
ATOM 663 N N . ALA A 1 87 ? 1.561 4.782 -2.203 1.00 98.44 87 ALA A N 1
ATOM 664 C CA . ALA A 1 87 ? 2.381 5.877 -2.716 1.00 98.44 87 ALA A CA 1
ATOM 665 C C . ALA A 1 87 ? 3.729 5.379 -3.264 1.00 98.44 87 ALA A C 1
ATOM 667 O O . ALA A 1 87 ? 4.068 5.653 -4.417 1.00 98.44 87 ALA A O 1
ATOM 668 N N . ALA A 1 88 ? 4.475 4.598 -2.477 1.00 98.19 88 ALA A N 1
ATOM 669 C CA . ALA A 1 88 ? 5.766 4.041 -2.875 1.00 98.19 88 ALA A CA 1
ATOM 670 C C . ALA A 1 88 ? 5.631 3.074 -4.058 1.00 98.19 88 ALA A C 1
ATOM 672 O O . ALA A 1 88 ? 6.465 3.095 -4.961 1.00 98.19 88 ALA A O 1
ATOM 673 N N . GLY A 1 89 ? 4.563 2.270 -4.102 1.00 98.31 89 GLY A N 1
ATOM 674 C CA . GLY A 1 89 ? 4.258 1.402 -5.237 1.00 98.31 89 GLY A CA 1
ATOM 675 C C . GLY A 1 89 ? 4.008 2.191 -6.522 1.00 98.31 89 GLY A C 1
ATOM 676 O O . GLY A 1 89 ? 4.623 1.905 -7.550 1.00 98.31 89 GLY A O 1
ATOM 677 N N . THR A 1 90 ? 3.188 3.245 -6.452 1.00 98.44 90 THR A N 1
ATOM 678 C CA . THR A 1 90 ? 2.919 4.138 -7.593 1.00 98.44 90 THR A CA 1
ATOM 679 C C . THR A 1 90 ? 4.204 4.799 -8.098 1.00 98.44 90 THR A C 1
ATOM 681 O O . THR A 1 90 ? 4.498 4.758 -9.293 1.00 98.44 90 THR A O 1
ATOM 684 N N . LEU A 1 91 ? 5.021 5.348 -7.192 1.00 97.94 91 LEU A N 1
ATOM 685 C CA . LEU A 1 91 ? 6.312 5.944 -7.546 1.00 97.94 91 LEU A CA 1
ATOM 686 C C . LEU A 1 91 ? 7.288 4.909 -8.125 1.00 97.94 91 LEU A C 1
ATOM 688 O O . LEU A 1 91 ? 7.974 5.205 -9.100 1.00 97.94 91 LEU A O 1
ATOM 692 N N . GLY A 1 92 ? 7.320 3.688 -7.585 1.00 97.38 92 GLY A N 1
ATOM 693 C CA . GLY A 1 92 ? 8.150 2.589 -8.084 1.00 97.38 92 GLY A CA 1
ATOM 694 C C . GLY A 1 92 ? 7.776 2.154 -9.502 1.00 97.38 92 GLY A C 1
ATOM 695 O O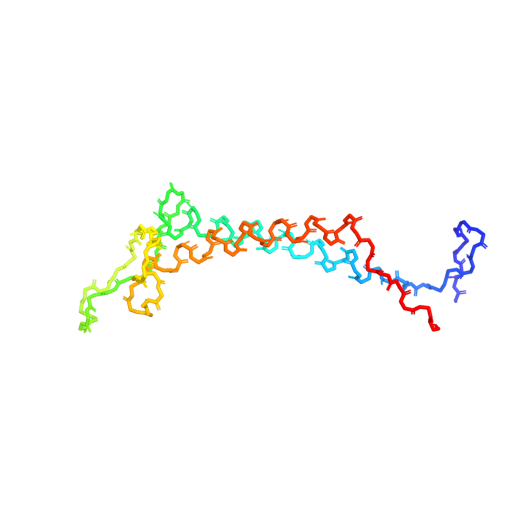 . GLY A 1 92 ? 8.657 1.916 -10.327 1.00 97.38 92 GLY A O 1
ATOM 696 N N . ILE A 1 93 ? 6.481 2.127 -9.831 1.00 97.69 93 ILE A N 1
ATOM 697 C CA . ILE A 1 93 ? 5.992 1.861 -11.193 1.00 97.69 93 ILE A CA 1
ATOM 698 C C . ILE A 1 93 ? 6.490 2.940 -12.162 1.00 97.69 93 ILE A C 1
ATOM 700 O O . ILE A 1 93 ? 7.055 2.615 -13.211 1.00 97.69 93 ILE A O 1
ATOM 704 N N . LEU A 1 94 ? 6.317 4.216 -11.803 1.00 96.62 94 LEU A N 1
ATOM 705 C CA . LEU A 1 94 ? 6.749 5.347 -12.627 1.00 96.62 94 LEU A CA 1
ATOM 706 C C . LEU A 1 94 ? 8.272 5.355 -12.816 1.00 96.62 94 LEU A C 1
ATOM 708 O O . LEU A 1 94 ? 8.754 5.470 -13.943 1.00 96.62 94 LEU A O 1
ATOM 712 N N . ALA A 1 95 ? 9.032 5.158 -11.739 1.00 94.38 95 ALA A N 1
ATOM 713 C CA . ALA A 1 95 ? 10.490 5.096 -11.775 1.00 94.38 95 ALA A CA 1
ATOM 714 C C . ALA A 1 95 ? 11.002 3.887 -12.578 1.00 94.38 95 ALA A C 1
ATOM 716 O O . ALA A 1 95 ? 11.916 4.026 -13.390 1.00 94.38 95 ALA A O 1
ATOM 717 N N . GLY A 1 96 ? 10.389 2.709 -12.427 1.00 93.12 96 GLY A N 1
ATOM 718 C CA . GLY A 1 96 ? 10.753 1.510 -13.186 1.00 93.12 96 GLY A CA 1
ATOM 719 C C . GLY A 1 96 ? 10.454 1.628 -14.686 1.00 93.12 96 GLY A C 1
ATOM 720 O O . GLY A 1 96 ? 11.190 1.099 -15.521 1.00 93.12 96 GLY A O 1
ATOM 721 N N . LEU A 1 97 ? 9.400 2.358 -15.070 1.00 92.50 97 LEU A N 1
ATOM 722 C CA . LEU A 1 97 ? 9.169 2.735 -16.468 1.00 92.50 97 LEU A CA 1
ATOM 723 C C . LEU A 1 97 ? 10.236 3.721 -16.950 1.00 92.50 97 LEU A C 1
ATOM 725 O O . LEU A 1 97 ? 10.882 3.462 -17.963 1.00 92.50 97 LEU A O 1
ATOM 729 N N . PHE A 1 98 ? 10.480 4.794 -16.198 1.00 89.81 98 PHE A N 1
ATOM 730 C CA . PHE A 1 98 ? 11.479 5.814 -16.524 1.00 89.81 98 PHE A CA 1
ATOM 731 C C . PHE A 1 98 ? 12.860 5.206 -16.807 1.00 89.81 98 PHE A C 1
ATOM 733 O O . PHE A 1 98 ? 13.473 5.500 -17.832 1.00 89.81 98 PHE A O 1
ATOM 740 N N . GLN A 1 99 ? 13.320 4.289 -15.957 1.00 84.00 99 GLN A N 1
ATOM 741 C CA . GLN A 1 99 ? 14.626 3.646 -16.112 1.00 84.00 99 GLN A CA 1
ATOM 742 C C . GLN A 1 99 ? 14.731 2.678 -17.288 1.00 84.00 99 GLN A C 1
ATOM 744 O O . GLN A 1 99 ? 15.829 2.436 -17.782 1.00 84.00 99 GLN A O 1
ATOM 749 N N . ARG A 1 100 ? 13.608 2.128 -17.762 1.00 78.62 100 ARG A N 1
ATOM 750 C CA . ARG A 1 100 ? 13.595 1.328 -18.995 1.00 78.62 100 ARG A CA 1
ATOM 751 C C . ARG A 1 100 ? 13.679 2.197 -20.248 1.00 78.62 100 ARG A C 1
ATOM 753 O O . ARG A 1 100 ? 14.229 1.739 -21.246 1.00 78.62 100 ARG A O 1
ATOM 760 N N . PHE A 1 101 ? 13.153 3.423 -20.202 1.00 68.69 101 PHE A N 1
ATOM 761 C CA . PHE A 1 101 ? 13.111 4.322 -21.361 1.00 68.69 101 PHE A CA 1
ATOM 762 C C . PHE A 1 101 ? 14.326 5.240 -21.479 1.00 68.69 101 PHE A C 1
ATOM 764 O O . PHE A 1 101 ? 14.715 5.593 -22.590 1.00 68.69 101 PHE A O 1
ATOM 771 N N . ILE A 1 102 ? 14.958 5.598 -20.366 1.00 68.81 102 ILE A N 1
ATOM 772 C CA . ILE A 1 102 ? 16.168 6.416 -20.375 1.00 68.81 102 ILE A CA 1
ATOM 773 C C . ILE A 1 102 ? 17.338 5.490 -20.104 1.00 68.81 102 ILE A C 1
ATOM 775 O O . ILE A 1 102 ? 17.527 5.026 -18.981 1.00 68.81 102 ILE A O 1
ATOM 779 N N . GLN A 1 103 ? 18.127 5.203 -21.142 1.00 58.81 103 GLN A N 1
ATOM 780 C CA . GLN A 1 103 ? 19.379 4.488 -20.941 1.00 58.81 103 GLN A CA 1
ATOM 781 C C . GLN A 1 103 ? 20.230 5.292 -19.963 1.00 58.81 103 GLN A C 1
ATOM 783 O O . GLN A 1 103 ? 20.571 6.448 -20.230 1.00 58.81 103 GLN A O 1
ATOM 788 N N . ALA A 1 104 ? 20.578 4.679 -18.829 1.00 57.00 104 ALA A N 1
ATOM 789 C CA . ALA A 1 104 ? 21.663 5.186 -18.012 1.00 57.00 104 ALA A CA 1
ATOM 790 C C . ALA A 1 104 ? 22.860 5.328 -18.950 1.00 57.00 104 ALA A C 1
ATOM 792 O O . ALA A 1 104 ? 23.254 4.355 -19.596 1.00 57.00 104 ALA A O 1
ATOM 793 N N . LYS A 1 105 ? 23.372 6.554 -19.095 1.00 52.50 105 LYS A N 1
ATOM 794 C CA . LYS A 1 105 ? 24.539 6.827 -19.926 1.00 52.50 105 LYS A CA 1
ATOM 795 C C . LYS A 1 105 ? 25.624 5.856 -19.472 1.00 52.50 105 LYS A C 1
ATOM 797 O O . LYS A 1 105 ? 26.127 5.987 -18.357 1.00 52.50 105 LYS A O 1
ATOM 802 N N . SER A 1 106 ? 25.925 4.856 -20.298 1.00 52.75 106 SER A N 1
ATOM 803 C CA . SER A 1 106 ? 27.040 3.960 -20.036 1.00 52.75 106 SER A CA 1
ATOM 804 C C . SER A 1 106 ? 28.270 4.853 -19.945 1.00 52.75 106 SER A C 1
ATOM 806 O O . SER A 1 106 ? 28.606 5.560 -20.900 1.00 52.75 106 SER A O 1
ATOM 808 N N . SER A 1 107 ? 28.852 4.947 -18.748 1.00 49.72 107 SER A N 1
ATOM 809 C CA . SER A 1 107 ? 30.101 5.665 -18.537 1.00 49.72 107 SER A CA 1
ATOM 810 C C . SER A 1 107 ? 31.149 4.915 -19.342 1.00 49.72 107 SER A C 1
ATOM 812 O O . SER A 1 107 ? 31.588 3.842 -18.946 1.00 49.72 107 SER A O 1
ATOM 814 N N . ASN A 1 108 ? 31.453 5.455 -20.520 1.00 46.56 108 ASN A N 1
ATOM 815 C CA . ASN A 1 108 ? 32.434 4.918 -21.442 1.00 46.56 108 ASN A CA 1
ATOM 816 C C . ASN A 1 108 ? 33.804 4.960 -20.740 1.00 46.56 108 ASN A C 1
ATOM 818 O O . ASN A 1 108 ? 34.406 6.029 -20.622 1.00 46.56 108 ASN A O 1
ATOM 822 N N . ARG A 1 109 ? 34.231 3.815 -20.210 1.00 40.31 109 ARG A N 1
ATOM 823 C CA . ARG A 1 109 ? 35.599 3.505 -19.798 1.00 40.31 109 ARG A CA 1
ATOM 824 C C . ARG A 1 109 ? 36.000 2.203 -20.464 1.00 40.31 109 ARG A C 1
ATOM 826 O O . ARG A 1 109 ? 35.154 1.283 -20.468 1.00 40.31 109 ARG A O 1
#

Organism: NCBI:txid1961234

pLDDT: mean 86.91, std 17.36, range [40.31, 98.62]

Radius of gyration: 21.29 Å; chains: 1; bounding box: 46×36×62 Å

Foldseek 3Di:
DDFDDDDNDRDDPDDDLVLLVVLVVLQVLLQVLQCCLVPDQQVVPHQHAWDADPVRPRIDGHGAAADPDPCLPVPNRCNVSSPCSNVSSVVSNVSSVVSNVDPPPPPDD

InterPro domains:
  IPR000932 Photosystem antenna protein-like [PF00421] (13-100)
  IPR036001 Photosystem antenna protein-like superfamily [SSF161077] (15-102)

Sequence (109 aa):
MTFFYNDNKVVFPMSLDLPKIFGIHLFLSGVACFGFGAFHVTGLYGPGIWVSDPYGLTGKVQPVNPSWGVEGFDPFVPGGIASHHIAAGTLGILAGLFQRFIQAKSSNR

Secondary structure (DSSP, 8-state):
---EEETTEEE-S----HHHHHHHHHHHHHHHHH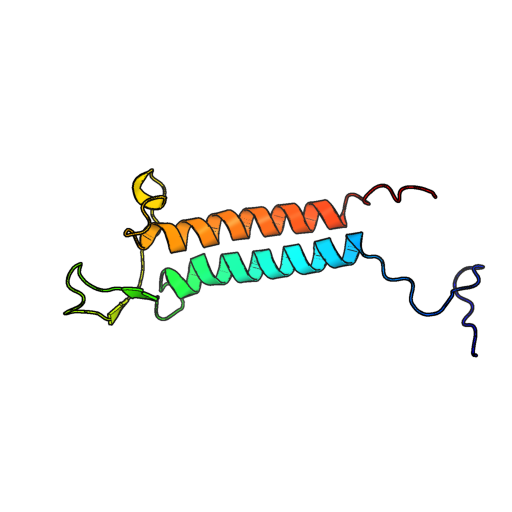HIIIIIITSSSS--EEE--TTSSS-EEE--PPP-SGGGG-TT-THHHHHHHHHHHHHHHHHHHHHHHS-------